Protein AF-A0A915C354-F1 (afdb_monomer_lite)

Structure (mmCIF, N/CA/C/O backbone):
data_AF-A0A915C354-F1
#
_entry.id   AF-A0A915C354-F1
#
loop_
_atom_site.group_PDB
_atom_site.id
_atom_site.type_symbol
_atom_site.label_atom_id
_atom_site.label_alt_id
_atom_site.label_comp_id
_atom_site.label_asym_id
_atom_site.label_entity_id
_atom_site.label_seq_id
_atom_site.pdbx_PDB_ins_code
_atom_site.Cartn_x
_atom_site.Cartn_y
_atom_site.Cartn_z
_atom_site.occupancy
_atom_site.B_iso_or_equiv
_atom_site.auth_seq_id
_atom_site.auth_comp_id
_atom_site.auth_asym_id
_atom_site.auth_atom_id
_atom_site.pdbx_PDB_model_num
ATOM 1 N N . MET A 1 1 ? -12.026 -5.030 20.333 1.00 84.06 1 MET A N 1
ATOM 2 C CA . MET A 1 1 ? -10.606 -4.641 20.210 1.00 84.06 1 MET A CA 1
ATOM 3 C C . MET A 1 1 ? -10.004 -5.331 18.998 1.00 84.06 1 MET A C 1
ATOM 5 O O . MET A 1 1 ? -10.312 -6.487 18.728 1.00 84.06 1 MET A O 1
ATOM 9 N N . GLU A 1 2 ? -9.209 -4.618 18.212 1.00 85.94 2 GLU A N 1
ATOM 10 C CA . GLU A 1 2 ? -8.435 -5.167 17.095 1.00 85.94 2 GLU A CA 1
ATOM 11 C C . GLU A 1 2 ? -7.010 -4.643 17.158 1.00 85.94 2 GLU A C 1
ATOM 13 O O . GLU A 1 2 ? -6.818 -3.450 17.365 1.00 85.94 2 GLU A O 1
ATOM 18 N N . THR A 1 3 ? -6.040 -5.521 16.930 1.00 85.38 3 THR A N 1
ATOM 19 C CA . THR A 1 3 ? -4.653 -5.153 16.669 1.00 85.38 3 THR A CA 1
ATOM 20 C C . THR A 1 3 ? -4.249 -5.684 15.303 1.00 85.38 3 THR A C 1
ATOM 22 O O . THR A 1 3 ? -4.392 -6.872 15.009 1.00 85.38 3 THR A O 1
ATOM 25 N N . SER A 1 4 ? -3.735 -4.798 14.462 1.00 85.81 4 SER A N 1
ATOM 26 C CA . SER A 1 4 ? -3.265 -5.096 13.119 1.00 85.81 4 SER A CA 1
ATOM 27 C C . SER A 1 4 ? -1.781 -4.772 13.026 1.00 85.81 4 SER A C 1
ATOM 29 O O . SER A 1 4 ? -1.380 -3.633 13.233 1.00 85.81 4 SER A O 1
ATOM 31 N N . ASN A 1 5 ? -0.958 -5.764 12.706 1.00 86.75 5 ASN A N 1
ATOM 32 C CA . ASN A 1 5 ? 0.467 -5.588 12.453 1.00 86.75 5 ASN A CA 1
ATOM 33 C C . ASN A 1 5 ? 0.728 -5.727 10.956 1.00 86.75 5 ASN A C 1
ATOM 35 O O . ASN A 1 5 ? 0.355 -6.729 10.332 1.00 86.75 5 ASN A O 1
ATOM 39 N N . ARG A 1 6 ? 1.368 -4.705 10.395 1.00 84.00 6 ARG A N 1
ATOM 40 C CA . ARG A 1 6 ? 1.818 -4.678 9.016 1.00 84.00 6 ARG A CA 1
ATOM 41 C C . ARG A 1 6 ? 3.335 -4.776 8.960 1.00 84.00 6 ARG A C 1
ATOM 43 O O . ARG A 1 6 ? 4.053 -3.894 9.430 1.00 84.00 6 ARG A O 1
ATOM 50 N N . ASP A 1 7 ? 3.788 -5.843 8.316 1.00 83.44 7 ASP A N 1
ATOM 51 C CA . ASP A 1 7 ? 5.181 -6.095 7.983 1.00 83.44 7 ASP A CA 1
ATOM 52 C C . ASP A 1 7 ? 5.310 -6.167 6.461 1.00 83.44 7 ASP A C 1
ATOM 54 O O . ASP A 1 7 ? 4.940 -7.162 5.827 1.00 83.44 7 ASP A O 1
ATOM 58 N N . ASN A 1 8 ? 5.791 -5.074 5.868 1.00 81.38 8 ASN A N 1
ATOM 59 C CA . ASN A 1 8 ? 5.879 -4.909 4.421 1.00 81.38 8 ASN A CA 1
ATOM 60 C C . ASN A 1 8 ? 4.483 -5.029 3.749 1.00 81.38 8 ASN A C 1
ATOM 62 O O . ASN A 1 8 ? 3.602 -4.191 3.975 1.00 81.38 8 ASN A O 1
ATOM 66 N N . GLU A 1 9 ? 4.249 -6.078 2.953 1.00 79.25 9 GLU A N 1
ATOM 67 C CA . GLU A 1 9 ? 2.954 -6.375 2.311 1.00 79.25 9 GLU A CA 1
ATOM 68 C C . GLU A 1 9 ? 2.083 -7.360 3.104 1.00 79.25 9 GLU A C 1
ATOM 70 O O . GLU A 1 9 ? 0.919 -7.575 2.766 1.00 79.25 9 GLU A O 1
ATOM 75 N N . ARG A 1 10 ? 2.617 -7.971 4.168 1.00 82.56 10 ARG A N 1
ATOM 76 C CA . ARG A 1 10 ? 1.860 -8.918 4.989 1.00 82.56 10 ARG A CA 1
ATOM 77 C C . ARG A 1 10 ? 1.171 -8.179 6.126 1.00 82.56 10 ARG A C 1
ATOM 79 O O . ARG A 1 10 ? 1.813 -7.501 6.926 1.00 82.56 10 ARG A O 1
ATOM 86 N N . ARG A 1 11 ? -0.146 -8.355 6.215 1.00 85.94 11 ARG A N 1
ATOM 87 C CA . ARG A 1 11 ? -0.973 -7.869 7.320 1.00 85.94 11 ARG A CA 1
ATOM 88 C C . ARG A 1 11 ? -1.418 -9.053 8.168 1.00 85.94 11 ARG A C 1
ATOM 90 O O . ARG A 1 11 ? -1.975 -10.018 7.651 1.00 85.94 11 ARG A O 1
ATOM 97 N N . THR A 1 12 ? -1.176 -8.969 9.468 1.00 88.69 12 THR A N 1
ATOM 98 C CA . THR A 1 12 ? -1.717 -9.897 10.464 1.00 88.69 12 THR A CA 1
ATOM 99 C C . THR A 1 12 ? -2.707 -9.142 11.330 1.00 88.69 12 THR A C 1
ATOM 101 O O . THR A 1 12 ? -2.402 -8.056 11.815 1.00 88.69 12 THR A O 1
ATOM 104 N N . VAL A 1 13 ? -3.909 -9.692 11.487 1.00 90.38 13 VAL A N 1
ATOM 105 C CA . VAL A 1 13 ? -4.997 -9.056 12.234 1.00 90.38 13 VAL A CA 1
ATOM 106 C C . VAL A 1 13 ? -5.434 -9.992 13.345 1.00 90.38 13 VAL A C 1
ATOM 108 O O . VAL A 1 13 ? -5.743 -11.157 13.101 1.00 90.38 13 VAL A O 1
ATOM 111 N N . GLN A 1 14 ? -5.467 -9.471 14.563 1.00 89.94 14 GLN A N 1
ATOM 112 C CA . GLN A 1 14 ? -5.963 -10.160 15.743 1.00 89.94 14 GLN A CA 1
ATOM 113 C C . GLN A 1 14 ? -7.129 -9.353 16.306 1.00 89.94 14 GLN A C 1
ATOM 115 O O . GLN A 1 14 ? -6.996 -8.158 16.560 1.00 89.94 14 GLN A O 1
ATOM 120 N N . LYS A 1 15 ? -8.284 -9.997 16.483 1.00 89.69 15 LYS A N 1
ATOM 121 C CA . LYS A 1 15 ? -9.493 -9.362 17.018 1.00 89.69 15 LYS A CA 1
ATOM 122 C C . LYS A 1 15 ? -9.946 -10.101 18.262 1.00 89.69 15 LYS A C 1
ATOM 124 O O . LYS A 1 15 ? -9.977 -11.328 18.268 1.00 89.69 15 LYS A O 1
ATOM 129 N N . TRP A 1 16 ? -10.329 -9.353 19.285 1.00 87.56 16 TRP A N 1
ATOM 130 C CA . TRP A 1 16 ? -10.877 -9.904 20.517 1.00 87.56 16 TRP A CA 1
ATOM 131 C C . TRP A 1 16 ? -11.858 -8.928 21.162 1.00 87.56 16 TRP A C 1
ATOM 133 O O . TRP A 1 16 ? -11.829 -7.716 20.924 1.00 87.56 16 TRP A O 1
ATOM 143 N N . CYS A 1 17 ? -12.748 -9.461 21.988 1.00 87.38 17 CYS A N 1
ATOM 144 C CA . CYS A 1 17 ? -13.515 -8.663 22.933 1.00 87.38 17 CYS A CA 1
ATOM 145 C C . CYS A 1 17 ? -12.626 -8.434 24.155 1.00 87.38 17 CYS A C 1
ATOM 147 O O . CYS A 1 17 ? -12.030 -9.384 24.654 1.00 87.38 17 CYS A O 1
ATOM 149 N N . GLY A 1 18 ? -12.472 -7.183 24.580 1.00 82.75 18 GLY A N 1
ATOM 150 C CA . GLY A 1 18 ? -11.799 -6.905 25.843 1.00 82.75 18 GLY A CA 1
ATOM 151 C C . GLY A 1 18 ? -12.795 -6.905 26.984 1.00 82.75 18 GLY A C 1
ATOM 152 O O . GLY A 1 18 ? -13.970 -6.604 26.775 1.00 82.75 18 GLY A O 1
ATOM 153 N N . GLU A 1 19 ? -12.312 -7.251 28.169 1.00 78.88 19 GLU A N 1
ATOM 154 C CA . GLU A 1 19 ? -13.111 -7.259 29.397 1.00 78.88 19 GLU A CA 1
ATOM 155 C C . GLU A 1 19 ? -13.014 -5.927 30.157 1.00 78.88 19 GLU A C 1
ATOM 157 O O . GLU A 1 19 ? -13.890 -5.601 30.953 1.00 78.88 19 GLU A O 1
ATOM 162 N N . GLU A 1 20 ? -11.977 -5.131 29.878 1.00 80.94 20 GLU A N 1
ATOM 163 C CA . GLU A 1 20 ? -11.727 -3.841 30.518 1.00 80.94 20 GLU A CA 1
ATOM 164 C C . GLU A 1 20 ? -12.269 -2.666 29.695 1.00 80.94 20 GLU A C 1
ATOM 166 O O . GLU A 1 20 ? -12.281 -2.687 28.458 1.00 80.94 20 GLU A O 1
ATOM 171 N N . LEU A 1 21 ? -12.693 -1.615 30.404 1.00 78.50 21 LEU A N 1
ATOM 172 C CA . LEU A 1 21 ? -13.136 -0.362 29.803 1.00 78.50 21 LEU A CA 1
ATOM 173 C C . LEU A 1 21 ? -11.911 0.457 29.366 1.00 78.50 21 LEU A C 1
ATOM 175 O O . LEU A 1 21 ? -11.357 1.241 30.133 1.00 78.50 21 LEU A O 1
ATOM 179 N N . GLU A 1 22 ? -11.482 0.245 28.127 1.00 84.19 22 GLU A N 1
ATOM 180 C CA . GLU A 1 22 ? -10.461 1.052 27.457 1.00 84.19 22 GLU A CA 1
ATOM 181 C C . GLU A 1 22 ? -11.099 2.203 26.661 1.00 84.19 22 GLU A C 1
ATOM 183 O O . GLU A 1 22 ? -12.232 2.101 26.185 1.00 84.19 22 GLU A O 1
ATOM 188 N N . GLU A 1 23 ? -10.361 3.302 26.483 1.00 86.56 23 GLU A N 1
ATOM 189 C CA . GLU A 1 23 ? -10.829 4.445 25.696 1.00 86.56 23 GLU A CA 1
ATOM 190 C C . GLU A 1 23 ? -11.037 4.052 24.225 1.00 86.56 23 GLU A C 1
ATOM 192 O O . GLU A 1 23 ? -10.173 3.442 23.589 1.00 86.56 23 GLU A O 1
ATOM 197 N N . SER A 1 24 ? -12.204 4.402 23.680 1.00 90.12 24 SER A N 1
ATOM 198 C CA . SER A 1 24 ? -12.528 4.129 22.282 1.00 90.12 24 SER A CA 1
ATOM 199 C C . SER A 1 24 ? -11.666 4.976 21.353 1.00 90.12 24 SER A C 1
ATOM 201 O O . SER A 1 24 ? -11.618 6.198 21.459 1.00 90.12 24 SER A O 1
ATOM 203 N N . GLY A 1 25 ? -11.036 4.331 20.382 1.00 89.62 25 GLY A N 1
ATOM 204 C CA . GLY A 1 25 ? -10.186 5.001 19.414 1.00 89.62 25 GLY A CA 1
ATOM 205 C C . GLY A 1 25 ? -9.273 4.032 18.688 1.00 89.62 25 GLY A C 1
ATOM 206 O O . GLY A 1 25 ? -9.095 2.881 19.093 1.00 89.62 25 GLY A O 1
ATOM 207 N N . CYS A 1 26 ? -8.688 4.516 17.598 1.00 91.56 26 CYS A N 1
ATOM 208 C CA . CYS A 1 26 ? -7.612 3.826 16.913 1.00 91.56 26 CYS A CA 1
ATOM 209 C C . CYS A 1 26 ? -6.301 4.570 17.147 1.00 91.56 26 CYS A C 1
ATOM 211 O O . CYS A 1 26 ? -6.236 5.791 17.028 1.00 91.56 26 CYS A O 1
ATOM 213 N N . GLN A 1 27 ? -5.253 3.822 17.454 1.00 91.25 27 GLN A N 1
ATOM 214 C CA . GLN A 1 27 ? -3.899 4.324 17.628 1.00 91.25 27 GLN A CA 1
ATOM 215 C C . GLN A 1 27 ? -2.948 3.495 16.771 1.00 91.25 27 GLN A C 1
ATOM 217 O O . GLN A 1 27 ? -3.209 2.325 16.490 1.00 91.25 27 GLN A O 1
ATOM 222 N N . GLN A 1 28 ? -1.838 4.089 16.349 1.00 89.88 28 GLN A N 1
ATOM 223 C CA . GLN A 1 28 ? -0.816 3.412 15.558 1.00 89.88 28 GLN A CA 1
ATOM 224 C C . GLN A 1 28 ? 0.560 3.685 16.153 1.00 89.88 28 GLN A C 1
ATOM 226 O O . GLN A 1 28 ? 0.875 4.808 16.536 1.00 89.88 28 GLN A O 1
ATOM 231 N N . SER A 1 29 ? 1.378 2.641 16.221 1.00 89.25 29 SER A N 1
ATOM 232 C CA . SER A 1 29 ? 2.776 2.700 16.627 1.00 89.25 29 SER A CA 1
ATOM 233 C C . SER A 1 29 ? 3.645 2.130 15.510 1.00 89.25 29 SER A C 1
ATOM 235 O O . SER A 1 29 ? 3.329 1.085 14.938 1.00 89.25 29 SER A O 1
ATOM 237 N N . GLY A 1 30 ? 4.724 2.833 15.171 1.00 86.56 30 GLY A N 1
ATOM 238 C CA . GLY A 1 30 ? 5.664 2.441 14.123 1.00 86.56 30 GLY A CA 1
ATOM 239 C C . GLY A 1 30 ? 7.016 2.029 14.695 1.00 86.56 30 GLY A C 1
ATOM 240 O O . GLY A 1 30 ? 7.535 2.680 15.600 1.00 86.56 30 GLY A O 1
ATOM 241 N N . PHE A 1 31 ? 7.608 0.979 14.127 1.00 79.75 31 PHE A N 1
ATOM 242 C CA . PHE A 1 31 ? 9.003 0.608 14.350 1.00 79.75 31 PHE A CA 1
ATOM 243 C C . PHE A 1 31 ? 9.670 0.257 13.012 1.00 79.75 31 PHE A C 1
ATOM 245 O O . PHE A 1 31 ? 9.434 -0.805 12.429 1.00 79.75 31 PHE A O 1
ATOM 252 N N . GLY A 1 32 ? 10.505 1.171 12.509 1.00 80.88 32 GLY A N 1
ATOM 253 C CA . GLY A 1 32 ? 11.125 1.046 11.189 1.00 80.88 32 GLY A CA 1
ATOM 254 C C . GLY A 1 32 ? 10.086 1.084 10.063 1.00 80.88 32 GLY A C 1
ATOM 255 O O . GLY A 1 32 ? 9.268 1.995 10.006 1.00 80.88 32 GLY A O 1
ATOM 256 N N . SER A 1 33 ? 10.114 0.089 9.172 1.00 77.62 33 SER A N 1
ATOM 257 C CA . SER A 1 33 ? 9.135 -0.087 8.086 1.00 77.62 33 SER A CA 1
ATOM 258 C C . SER A 1 33 ? 7.863 -0.833 8.507 1.00 77.62 33 SER A C 1
ATOM 260 O O . SER A 1 33 ? 6.986 -1.059 7.673 1.00 77.62 33 SER A O 1
ATOM 262 N N . LYS A 1 34 ? 7.764 -1.242 9.778 1.00 84.31 34 LYS A N 1
ATOM 263 C CA . LYS A 1 34 ? 6.614 -1.969 10.321 1.00 84.31 34 LYS A CA 1
ATOM 264 C C . LYS A 1 34 ? 5.756 -1.032 11.151 1.00 84.31 34 LYS A C 1
ATOM 266 O O . LYS A 1 34 ? 6.278 -0.202 11.896 1.00 84.31 34 LYS A O 1
ATOM 271 N N . TRP A 1 35 ? 4.445 -1.207 11.082 1.00 86.19 35 TRP A N 1
ATOM 272 C CA . TRP A 1 35 ? 3.523 -0.503 11.964 1.00 86.19 35 TRP A CA 1
ATOM 273 C C . TRP A 1 35 ? 2.496 -1.453 12.551 1.00 86.19 35 TRP A C 1
ATOM 275 O O . TRP A 1 35 ? 2.042 -2.397 11.908 1.00 86.19 35 TRP A O 1
ATOM 285 N N . THR A 1 36 ? 2.127 -1.179 13.793 1.00 89.50 36 THR A N 1
ATOM 286 C CA . THR A 1 36 ? 1.048 -1.856 14.497 1.00 89.50 36 THR A CA 1
ATOM 287 C C . THR A 1 36 ? -0.035 -0.834 14.793 1.00 89.50 36 THR A C 1
ATOM 289 O O . THR A 1 36 ? 0.243 0.198 15.398 1.00 89.50 36 THR A O 1
ATOM 292 N N . SER A 1 37 ? -1.263 -1.102 14.372 1.00 91.06 37 SER A N 1
ATOM 293 C CA . SER A 1 37 ? -2.438 -0.323 14.740 1.00 91.06 37 SER A CA 1
ATOM 294 C C . SER A 1 37 ? -3.298 -1.091 15.735 1.00 91.06 37 SER A C 1
ATOM 296 O O . SER A 1 37 ? -3.392 -2.314 15.674 1.00 91.06 37 SER A O 1
ATOM 298 N N . ARG A 1 38 ? -3.909 -0.372 16.674 1.00 91.38 38 ARG A N 1
ATOM 299 C CA . ARG A 1 38 ? -4.830 -0.902 17.679 1.00 91.38 38 ARG A CA 1
ATOM 300 C C . ARG A 1 38 ? -6.103 -0.069 17.669 1.00 91.38 38 ARG A C 1
ATOM 302 O O . ARG A 1 38 ? -6.018 1.141 17.825 1.00 91.38 38 ARG A O 1
ATOM 309 N N . CYS A 1 39 ? -7.257 -0.709 17.515 1.00 91.88 39 CYS A N 1
ATOM 310 C CA . CYS A 1 39 ? -8.575 -0.081 17.537 1.00 91.88 39 CYS A CA 1
ATOM 311 C C . CYS A 1 39 ? -9.453 -0.675 18.642 1.00 91.88 39 CYS A C 1
ATOM 313 O O . CYS A 1 39 ? -9.699 -1.886 18.698 1.00 91.88 39 CYS A O 1
ATOM 315 N N . VAL A 1 40 ? -9.974 0.196 19.497 1.00 92.69 40 VAL A N 1
ATOM 316 C CA . VAL A 1 40 ? -10.913 -0.118 20.576 1.00 92.69 40 VAL A CA 1
ATOM 317 C C . VAL A 1 40 ? -12.218 0.612 20.300 1.00 92.69 40 VAL A C 1
ATOM 319 O O . VAL A 1 40 ? -12.215 1.767 19.883 1.00 92.69 40 VAL A O 1
ATOM 322 N N . CYS A 1 41 ? -13.341 -0.074 20.483 1.00 90.38 41 CYS A N 1
ATOM 323 C CA . CYS A 1 41 ? -14.665 0.503 20.305 1.00 90.38 41 CYS A CA 1
ATOM 324 C C . CYS A 1 41 ? -15.719 -0.367 21.013 1.00 90.38 41 CYS A C 1
ATOM 326 O O . CYS A 1 41 ? -15.480 -1.550 21.264 1.00 90.38 41 CYS A O 1
ATOM 328 N N . GLU A 1 42 ? -16.876 0.221 21.325 1.00 89.31 42 GLU A N 1
ATOM 329 C CA . GLU A 1 42 ? -17.897 -0.382 22.205 1.00 89.31 42 GLU A CA 1
ATOM 330 C C . GLU A 1 42 ? -18.953 -1.231 21.481 1.00 89.31 42 GLU A C 1
ATOM 332 O O . GLU A 1 42 ? -19.648 -2.036 22.098 1.00 89.31 42 G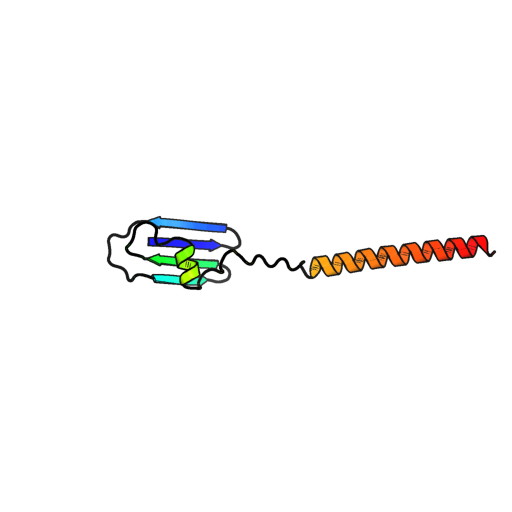LU A O 1
ATOM 337 N N . ARG A 1 43 ? -19.122 -1.048 20.168 1.00 86.94 43 ARG A N 1
ATOM 338 C CA . ARG A 1 43 ? -20.167 -1.729 19.387 1.00 86.94 43 ARG A CA 1
ATOM 339 C C . ARG A 1 43 ? -19.662 -3.043 18.787 1.00 86.94 43 ARG A C 1
ATOM 341 O O . ARG A 1 43 ? -18.467 -3.277 18.628 1.00 86.94 43 ARG A O 1
ATOM 348 N N . ALA A 1 44 ? -20.584 -3.910 18.383 1.00 85.12 44 ALA A N 1
ATOM 349 C CA . ALA A 1 44 ? -20.210 -5.086 17.607 1.00 85.12 44 ALA A CA 1
ATOM 350 C C . ALA A 1 44 ? -19.574 -4.659 16.270 1.00 85.12 44 ALA A C 1
ATOM 352 O O . ALA A 1 44 ? -20.113 -3.798 15.574 1.00 85.12 44 ALA A O 1
ATOM 353 N N . LEU A 1 45 ? -18.444 -5.280 15.913 1.00 85.12 45 LEU A N 1
ATOM 354 C CA . LEU A 1 45 ? -17.779 -5.147 14.606 1.00 85.12 45 LEU A CA 1
ATOM 355 C C . LEU A 1 45 ? -17.334 -3.718 14.217 1.00 85.12 45 LEU A C 1
ATOM 357 O O . LEU A 1 45 ? -17.033 -3.471 13.052 1.00 85.12 45 LEU A O 1
ATOM 361 N N . CYS A 1 46 ? -17.248 -2.773 15.157 1.00 88.81 46 CYS A N 1
ATOM 362 C CA . CYS A 1 46 ? -16.843 -1.392 14.852 1.00 88.81 46 CYS A CA 1
ATOM 363 C C . CYS A 1 46 ? -15.334 -1.198 14.646 1.00 88.81 46 CYS A C 1
ATOM 365 O O . CYS A 1 46 ? -14.919 -0.134 14.209 1.00 88.81 46 CYS A O 1
ATOM 367 N N . ASN A 1 47 ? -14.509 -2.195 14.955 1.00 90.12 47 ASN A N 1
ATOM 368 C CA . ASN A 1 47 ? -13.048 -2.104 14.989 1.00 90.12 47 ASN A CA 1
ATOM 369 C C . ASN A 1 47 ? -12.359 -2.478 13.665 1.00 90.12 47 ASN A C 1
ATOM 371 O O . ASN A 1 47 ? -11.157 -2.705 13.675 1.00 90.12 47 ASN A O 1
ATOM 375 N N . GLY A 1 48 ? -13.098 -2.573 12.554 1.00 87.62 48 GLY A N 1
ATOM 376 C CA . GLY A 1 48 ? -12.544 -2.938 11.243 1.00 87.62 48 GLY A CA 1
ATOM 377 C C . GLY A 1 48 ? -11.838 -1.794 10.501 1.00 87.62 48 GLY A C 1
ATOM 378 O O . GLY A 1 48 ? -11.671 -0.695 11.022 1.00 87.62 48 GLY A O 1
ATOM 379 N N . ASP A 1 49 ? -11.488 -2.038 9.234 1.00 87.12 49 ASP A N 1
ATOM 380 C CA . ASP A 1 49 ? -10.717 -1.111 8.382 1.00 87.12 49 ASP A CA 1
ATOM 381 C C . ASP A 1 49 ? -11.328 0.287 8.267 1.00 87.12 49 ASP A C 1
ATOM 383 O O . ASP A 1 49 ? -10.612 1.284 8.235 1.00 87.12 49 ASP A O 1
ATOM 387 N N . ALA A 1 50 ? -12.658 0.383 8.269 1.00 87.50 50 ALA A N 1
ATOM 388 C CA . ALA A 1 50 ? -13.347 1.668 8.242 1.00 87.50 50 ALA A CA 1
ATOM 389 C C . ALA A 1 50 ? -12.975 2.561 9.441 1.00 87.50 50 ALA A C 1
ATOM 391 O O . ALA A 1 50 ? -12.896 3.777 9.285 1.00 87.50 50 ALA A O 1
ATOM 392 N N . ALA A 1 51 ? -12.705 1.979 10.614 1.00 88.81 51 ALA A N 1
ATOM 393 C CA . ALA A 1 51 ? -12.277 2.727 11.794 1.00 88.81 51 ALA A CA 1
ATOM 394 C C . ALA A 1 51 ? -10.835 3.234 11.657 1.00 88.81 51 ALA A C 1
ATOM 396 O O . ALA A 1 51 ? -10.546 4.370 12.028 1.00 88.81 51 ALA A O 1
ATOM 397 N N . LEU A 1 52 ? -9.949 2.432 11.060 1.00 88.50 52 LEU A N 1
ATOM 398 C CA . LEU A 1 52 ? -8.572 2.827 10.746 1.00 88.50 52 LEU A CA 1
ATOM 399 C C . LEU A 1 52 ? -8.534 3.982 9.736 1.00 88.50 52 LEU A C 1
ATOM 401 O O . LEU A 1 52 ? -7.784 4.940 9.922 1.00 88.50 52 LEU A O 1
ATOM 405 N N . VAL A 1 53 ? -9.381 3.920 8.704 1.00 88.75 53 VAL A N 1
ATOM 406 C CA . VAL A 1 53 ? -9.528 4.986 7.701 1.00 88.75 53 VAL A CA 1
ATOM 407 C C . VAL A 1 53 ? -10.133 6.248 8.318 1.00 88.75 53 VAL A C 1
ATOM 409 O O . VAL A 1 53 ? -9.626 7.341 8.082 1.00 88.75 53 VAL A O 1
ATOM 412 N N . ALA A 1 54 ? -11.176 6.120 9.145 1.00 87.94 54 ALA A N 1
ATOM 413 C CA . ALA A 1 54 ? -11.792 7.256 9.835 1.00 87.94 54 ALA A CA 1
ATOM 414 C C . ALA A 1 54 ? -10.822 7.956 10.804 1.00 87.94 54 ALA A C 1
ATOM 416 O O . ALA A 1 54 ? -10.894 9.171 10.971 1.00 87.94 54 ALA A O 1
ATOM 417 N N . ALA A 1 55 ? -9.893 7.205 11.401 1.00 88.00 55 ALA A N 1
ATOM 418 C CA . ALA A 1 55 ? -8.818 7.737 12.235 1.00 88.00 55 ALA A CA 1
ATOM 419 C C . ALA A 1 55 ? -7.629 8.303 11.431 1.00 88.00 55 ALA A C 1
ATOM 421 O O . ALA A 1 55 ? -6.683 8.817 12.024 1.00 88.00 55 ALA A O 1
ATOM 422 N N . GLY A 1 56 ? -7.643 8.197 10.097 1.00 86.25 56 GLY A N 1
ATOM 423 C CA . GLY A 1 56 ? -6.551 8.648 9.230 1.00 86.25 56 GLY A CA 1
ATOM 424 C C . GLY A 1 56 ? -5.273 7.805 9.328 1.00 86.25 56 GLY A C 1
ATOM 425 O O . GLY A 1 56 ? -4.219 8.253 8.886 1.00 86.25 56 GLY A O 1
ATOM 426 N N . LEU A 1 57 ? -5.350 6.601 9.904 1.00 85.94 57 LEU A N 1
ATOM 427 C CA . LEU A 1 57 ? -4.202 5.710 10.137 1.00 85.94 57 LEU A CA 1
ATOM 428 C C . LEU A 1 57 ? -3.937 4.748 8.977 1.00 85.94 57 LEU A C 1
ATOM 430 O O . LEU A 1 57 ? -2.867 4.142 8.892 1.00 85.94 57 LEU A O 1
ATOM 434 N N . GLU A 1 58 ? -4.916 4.588 8.092 1.00 82.38 58 GLU A N 1
ATOM 435 C CA . GLU A 1 58 ? -4.798 3.775 6.890 1.00 82.38 58 GLU A CA 1
ATOM 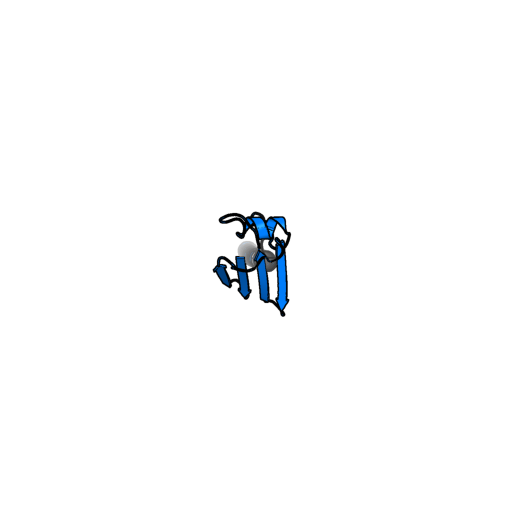436 C C . GLU A 1 58 ? -5.368 4.578 5.711 1.00 82.38 58 GLU A C 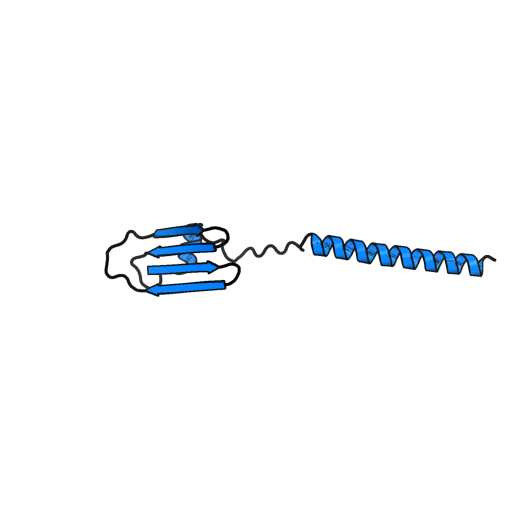1
ATOM 438 O O . GLU A 1 58 ? -6.432 5.195 5.846 1.00 82.38 58 GLU A O 1
ATOM 443 N N . PRO A 1 59 ? -4.672 4.638 4.560 1.00 72.94 59 PRO A N 1
ATOM 444 C CA . PRO A 1 59 ? -5.218 5.298 3.388 1.00 72.94 59 PRO A CA 1
ATOM 445 C C . PRO A 1 59 ? -6.497 4.579 2.968 1.00 72.94 59 PRO A C 1
ATOM 447 O O . PRO A 1 59 ? -6.551 3.348 2.941 1.00 72.94 59 PRO A O 1
ATOM 450 N N . SER A 1 60 ? -7.526 5.350 2.612 1.00 69.94 60 SER A N 1
ATOM 451 C CA . SER A 1 60 ? -8.717 4.786 1.984 1.00 69.94 60 SER A CA 1
ATOM 452 C C . SER A 1 60 ? -8.256 3.967 0.779 1.00 69.94 60 SER A C 1
ATOM 454 O O . SER A 1 60 ? -7.553 4.493 -0.085 1.00 69.94 60 SER A O 1
ATOM 456 N N . SER A 1 61 ? -8.603 2.678 0.745 1.00 59.03 61 SER A N 1
ATOM 457 C CA . SER A 1 61 ? -8.143 1.669 -0.227 1.00 59.03 61 SER A CA 1
ATOM 458 C C . SER A 1 61 ? -8.463 1.997 -1.705 1.00 59.03 61 SER A C 1
ATOM 460 O O . SER A 1 61 ? -8.331 1.138 -2.574 1.00 59.03 61 SER A O 1
ATOM 462 N N . GLY A 1 62 ? -8.900 3.220 -2.012 1.00 49.66 62 GLY A N 1
ATOM 463 C CA . GLY A 1 62 ? -9.287 3.701 -3.332 1.00 49.66 62 GLY A CA 1
ATOM 464 C C . GLY A 1 62 ? -8.178 4.332 -4.176 1.00 49.66 62 GLY A C 1
ATOM 465 O O . GLY A 1 62 ? -8.448 4.645 -5.331 1.00 49.66 62 GLY A O 1
ATOM 466 N N . THR A 1 63 ? -6.950 4.500 -3.678 1.00 46.34 63 THR A N 1
ATOM 467 C CA . THR A 1 63 ? -5.872 5.101 -4.487 1.00 46.34 63 THR A CA 1
ATOM 468 C C . THR A 1 63 ? -4.658 4.188 -4.544 1.00 46.34 63 THR A C 1
ATOM 470 O O . THR A 1 63 ? -3.615 4.458 -3.954 1.00 46.34 63 THR A O 1
ATOM 473 N N . VAL A 1 64 ? -4.782 3.090 -5.291 1.00 47.72 64 VAL A N 1
ATOM 474 C CA . VAL A 1 64 ? -3.598 2.484 -5.911 1.00 47.72 64 VAL A CA 1
ATOM 475 C C . VAL A 1 64 ? -3.039 3.557 -6.849 1.00 47.72 64 VAL A C 1
ATOM 477 O O . VAL A 1 64 ? -3.779 3.992 -7.734 1.00 47.72 64 VAL A O 1
ATOM 480 N N . PRO A 1 65 ? -1.797 4.045 -6.683 1.00 49.44 65 PRO A N 1
ATOM 481 C CA . PRO A 1 65 ? -1.225 4.945 -7.666 1.00 49.44 65 PRO A CA 1
ATOM 482 C C . PRO A 1 65 ? -1.074 4.162 -8.971 1.00 49.44 65 PRO A C 1
ATOM 484 O O . PRO A 1 65 ? -0.125 3.412 -9.167 1.00 49.44 65 PRO A O 1
ATOM 487 N N . THR A 1 66 ? -2.016 4.352 -9.893 1.00 51.03 66 THR A N 1
ATOM 488 C CA . THR A 1 66 ? -1.932 3.915 -11.292 1.00 51.03 66 THR A CA 1
ATOM 489 C C . THR A 1 66 ? -0.914 4.756 -12.072 1.00 51.03 66 THR A C 1
ATOM 491 O O . THR A 1 66 ? -1.060 4.971 -13.272 1.00 51.03 66 THR A O 1
ATOM 494 N N . SER A 1 67 ? 0.106 5.299 -11.404 1.00 60.19 67 SER A N 1
ATOM 495 C CA . SER A 1 67 ? 1.236 5.923 -12.071 1.00 60.19 67 SER A CA 1
ATOM 496 C C . SER A 1 67 ? 2.176 4.808 -12.498 1.00 60.19 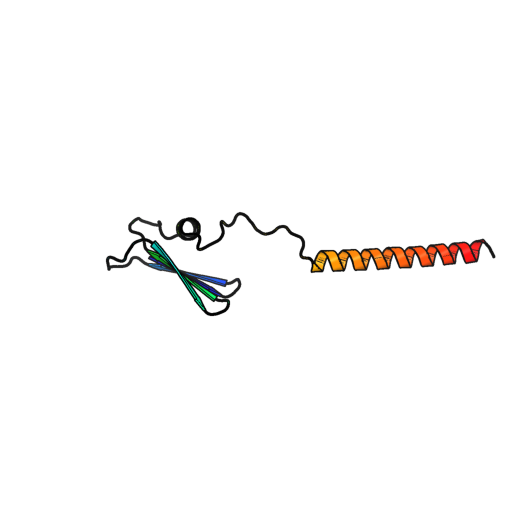67 SER A C 1
ATOM 498 O O . SER A 1 67 ? 2.705 4.088 -11.647 1.00 60.19 67 SER A O 1
ATOM 500 N N . LEU A 1 68 ? 2.380 4.663 -13.808 1.00 63.72 68 LEU A N 1
ATOM 501 C CA . LEU A 1 68 ? 3.415 3.785 -14.344 1.00 63.72 68 LEU A CA 1
ATOM 502 C C . LEU A 1 68 ? 4.730 4.085 -13.598 1.00 63.72 68 LEU A C 1
ATOM 504 O O . LEU A 1 68 ? 5.111 5.259 -13.531 1.00 63.72 68 LEU A O 1
ATOM 508 N N . PRO A 1 69 ? 5.418 3.085 -13.017 1.00 78.56 69 PRO A N 1
ATOM 509 C CA . PRO A 1 69 ? 6.652 3.352 -12.295 1.00 78.56 69 PRO A CA 1
ATOM 510 C C . PRO A 1 69 ? 7.645 4.041 -13.234 1.00 78.56 69 PRO A C 1
ATOM 512 O O . PRO A 1 69 ? 7.761 3.656 -14.399 1.00 78.56 69 PRO A O 1
ATOM 515 N N . VAL A 1 70 ? 8.387 5.038 -12.743 1.00 80.12 70 VAL A N 1
ATOM 516 C CA . VAL A 1 70 ? 9.378 5.790 -13.544 1.00 80.12 70 VAL A CA 1
ATOM 517 C C . VAL A 1 70 ? 10.354 4.848 -14.264 1.00 80.12 70 VAL A C 1
ATOM 519 O O . VAL A 1 70 ? 10.768 5.109 -15.391 1.00 80.12 70 VAL A O 1
ATOM 522 N N . THR A 1 71 ? 10.655 3.702 -13.652 1.00 81.62 71 THR A N 1
ATOM 523 C CA . THR A 1 71 ? 11.478 2.633 -14.227 1.00 81.62 71 THR A CA 1
ATOM 524 C C . THR A 1 71 ? 10.871 2.009 -15.487 1.00 81.62 71 THR A C 1
ATOM 526 O O . THR A 1 71 ? 11.598 1.764 -16.446 1.00 81.62 71 THR A O 1
ATOM 529 N N . HIS A 1 72 ? 9.551 1.807 -15.541 1.00 84.62 72 HIS A N 1
ATOM 530 C CA . HIS A 1 72 ? 8.865 1.315 -16.739 1.00 84.62 72 HIS A CA 1
ATOM 531 C C . HIS A 1 72 ? 8.879 2.351 -17.862 1.00 84.62 72 HIS A C 1
ATOM 533 O O . HIS A 1 72 ? 9.062 1.988 -19.021 1.00 84.62 72 HIS A O 1
ATOM 539 N N . LEU A 1 73 ? 8.738 3.638 -17.531 1.00 86.94 73 LEU A N 1
ATOM 540 C CA . LEU A 1 73 ? 8.814 4.710 -18.524 1.00 86.94 73 LEU A CA 1
ATOM 541 C C . LEU A 1 73 ? 10.226 4.827 -19.122 1.00 86.94 73 LEU A C 1
ATOM 543 O O . LEU A 1 73 ? 10.369 4.956 -20.336 1.00 86.94 73 LEU A O 1
ATOM 547 N N . ALA A 1 74 ? 11.261 4.719 -18.284 1.00 89.94 74 ALA A N 1
ATOM 548 C CA . ALA A 1 74 ? 12.657 4.712 -18.720 1.00 89.94 74 ALA A CA 1
ATOM 549 C C . ALA A 1 74 ? 12.999 3.484 -19.582 1.00 89.94 74 ALA A C 1
ATOM 551 O O . ALA A 1 74 ? 13.722 3.592 -20.569 1.00 89.94 74 ALA A O 1
ATOM 552 N N . LEU A 1 75 ? 12.456 2.312 -19.243 1.00 94.00 75 LEU A N 1
ATOM 553 C CA . LEU A 1 75 ? 12.654 1.102 -20.038 1.00 94.00 75 LEU A CA 1
ATOM 554 C C . LEU A 1 75 ? 11.960 1.205 -21.405 1.00 94.00 75 LEU A C 1
ATOM 556 O O . LEU A 1 75 ? 12.554 0.856 -22.423 1.00 94.00 75 LEU A O 1
ATOM 560 N N . LEU A 1 76 ? 10.734 1.736 -21.451 1.00 94.38 76 LEU A N 1
ATOM 561 C CA . LEU A 1 76 ? 10.014 1.962 -22.707 1.00 94.38 76 LEU A CA 1
ATOM 562 C C . LEU A 1 76 ? 10.743 2.954 -23.620 1.00 94.38 76 LEU A C 1
ATOM 564 O O . LEU A 1 76 ? 10.880 2.688 -24.814 1.00 94.38 76 LEU A O 1
ATOM 568 N N . SER A 1 77 ? 11.244 4.069 -23.079 1.00 94.62 77 SER A N 1
ATOM 569 C CA . SER A 1 77 ? 11.989 5.047 -23.880 1.00 94.62 77 SER A CA 1
ATOM 570 C C . SER A 1 77 ? 13.287 4.459 -24.441 1.00 94.62 77 SER A C 1
ATOM 572 O O . SER A 1 77 ? 13.603 4.682 -25.610 1.00 94.62 77 SER A O 1
ATOM 574 N N . PHE A 1 78 ? 13.992 3.644 -23.653 1.00 96.25 78 PHE A N 1
ATOM 575 C CA . PHE A 1 78 ? 15.192 2.937 -24.092 1.00 96.25 78 PHE A CA 1
ATOM 576 C C . PHE A 1 78 ? 14.903 1.976 -25.253 1.00 96.25 78 PHE A C 1
ATOM 578 O O . PHE A 1 78 ? 15.593 2.013 -26.271 1.00 96.25 78 PHE A O 1
ATOM 585 N N . VAL A 1 79 ? 13.852 1.157 -25.146 1.00 97.31 79 VAL A N 1
ATOM 586 C CA . VAL A 1 79 ? 13.463 0.220 -26.214 1.00 97.31 79 VAL A CA 1
ATOM 587 C C . VAL A 1 79 ? 13.108 0.969 -27.500 1.00 97.31 79 VAL A C 1
ATOM 589 O O . VAL A 1 79 ? 13.600 0.611 -28.570 1.00 97.31 79 VAL A O 1
ATOM 592 N N . LEU A 1 80 ? 12.312 2.039 -27.409 1.00 96.88 80 LEU A N 1
ATOM 593 C CA . LEU A 1 80 ? 11.933 2.846 -28.573 1.00 96.88 80 LEU A CA 1
ATOM 594 C C . LEU A 1 80 ? 13.148 3.479 -29.261 1.00 96.88 80 LEU A C 1
ATOM 596 O O . LEU A 1 80 ? 13.225 3.477 -30.490 1.00 96.88 80 LEU A O 1
ATOM 600 N N . PHE A 1 81 ? 14.118 3.971 -28.486 1.00 97.19 81 PHE A N 1
ATOM 601 C CA . PHE A 1 81 ? 15.359 4.523 -29.024 1.00 97.19 81 PHE A CA 1
ATOM 602 C C . PHE A 1 81 ? 16.157 3.476 -29.815 1.00 97.19 81 PHE A C 1
ATOM 604 O O . PHE A 1 81 ? 16.585 3.744 -30.938 1.00 97.19 81 PHE A O 1
ATOM 611 N N . PHE A 1 82 ? 16.307 2.263 -29.274 1.00 97.06 82 PHE A N 1
ATOM 612 C CA . PHE A 1 82 ? 17.008 1.172 -29.958 1.00 97.06 82 PHE A CA 1
ATOM 613 C C . PHE A 1 82 ? 16.322 0.755 -31.262 1.00 97.06 82 PHE A C 1
ATOM 615 O O . PHE A 1 82 ? 16.991 0.540 -32.278 1.00 97.06 82 PHE A O 1
ATOM 622 N N . VAL A 1 83 ? 14.991 0.677 -31.261 1.00 97.56 83 VAL A N 1
ATOM 623 C CA . VAL A 1 83 ? 14.215 0.372 -32.471 1.00 97.56 83 VAL A CA 1
ATOM 624 C C . VAL A 1 83 ? 14.404 1.468 -33.523 1.00 97.56 83 VAL A C 1
ATOM 626 O O . VAL A 1 83 ? 14.723 1.169 -34.669 1.00 97.56 83 VAL A O 1
ATOM 629 N N . ALA A 1 84 ? 14.304 2.745 -33.146 1.00 96.44 84 ALA A N 1
ATOM 630 C CA . ALA A 1 84 ? 14.498 3.851 -34.084 1.00 96.44 84 ALA A CA 1
ATOM 631 C C . ALA A 1 84 ? 15.920 3.881 -34.680 1.00 96.44 84 ALA A C 1
ATOM 633 O O . ALA A 1 84 ? 16.085 4.055 -35.892 1.00 96.44 84 ALA A O 1
ATOM 634 N N . ALA A 1 85 ? 16.948 3.669 -33.853 1.00 96.38 85 ALA A N 1
ATOM 635 C CA . ALA A 1 85 ? 18.339 3.639 -34.298 1.00 96.38 85 ALA A CA 1
ATOM 636 C C . ALA A 1 85 ? 18.606 2.467 -35.256 1.00 96.38 85 ALA A C 1
ATOM 638 O O . ALA A 1 85 ? 19.207 2.656 -36.314 1.00 96.38 85 ALA A O 1
ATOM 639 N N . SER A 1 86 ? 18.112 1.270 -34.926 1.00 96.00 86 SER A N 1
ATOM 640 C CA . SER A 1 86 ? 18.260 0.087 -35.783 1.00 96.00 86 SER A CA 1
ATOM 641 C C . SER A 1 86 ? 17.522 0.242 -37.116 1.00 96.00 86 SER A C 1
ATOM 643 O O . SER A 1 86 ? 18.114 -0.016 -38.164 1.00 96.00 86 SER A O 1
ATOM 645 N N . CYS A 1 87 ? 16.290 0.761 -37.118 1.00 94.38 87 CYS A N 1
ATOM 646 C CA . CYS A 1 87 ? 15.578 1.098 -38.353 1.00 94.38 87 CYS A CA 1
ATOM 647 C C . CYS A 1 87 ? 16.339 2.125 -39.205 1.00 94.38 87 CYS A C 1
ATOM 649 O O . CYS A 1 87 ? 16.430 1.961 -40.420 1.00 94.38 87 CYS A O 1
ATOM 651 N N . SER A 1 88 ? 16.927 3.152 -38.588 1.00 93.69 88 SER A N 1
ATOM 652 C CA . SER A 1 88 ? 17.695 4.177 -39.308 1.00 93.69 88 SER A CA 1
ATOM 653 C C . SER A 1 88 ? 18.939 3.592 -39.982 1.00 93.69 88 SER A C 1
ATOM 655 O O . SER A 1 88 ? 19.199 3.884 -41.147 1.00 93.69 88 SER A O 1
ATOM 657 N N . LEU A 1 89 ? 19.676 2.716 -39.290 1.00 93.19 89 LEU A N 1
ATOM 658 C CA . LEU A 1 89 ? 20.838 2.026 -39.859 1.00 93.19 89 LEU A CA 1
ATOM 659 C C . LEU A 1 89 ? 20.454 1.141 -41.049 1.00 93.19 89 LEU A C 1
ATOM 661 O O . LEU A 1 89 ? 21.150 1.145 -42.064 1.00 93.19 89 LEU A O 1
ATOM 665 N N . LEU A 1 90 ? 19.336 0.416 -40.952 1.00 91.38 90 LEU A N 1
ATOM 666 C CA . LEU A 1 90 ? 18.830 -0.402 -42.055 1.00 91.38 90 LEU A CA 1
ATOM 667 C C . LEU A 1 90 ? 18.455 0.456 -43.267 1.00 91.38 90 LEU A C 1
ATOM 669 O O . LEU A 1 90 ? 18.834 0.118 -44.387 1.00 91.38 90 LEU A O 1
ATOM 673 N N . LEU A 1 91 ? 17.770 1.583 -43.059 1.00 91.38 91 LEU A N 1
ATOM 674 C CA . LEU A 1 91 ? 17.410 2.505 -44.139 1.00 91.38 91 LEU A CA 1
ATOM 675 C C . LEU A 1 91 ? 18.647 3.094 -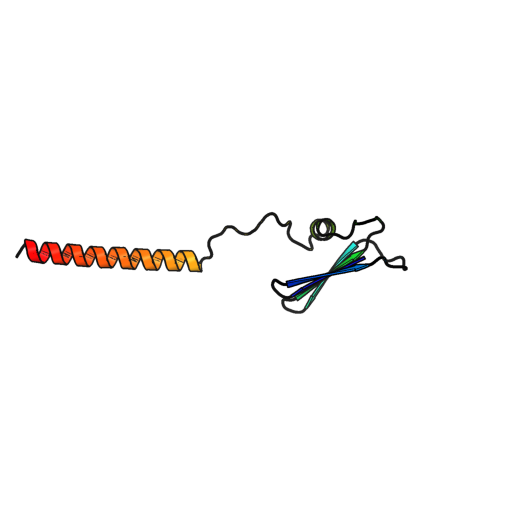44.821 1.00 91.38 91 LEU A C 1
ATOM 677 O O . LEU A 1 91 ? 18.727 3.070 -46.048 1.00 91.38 91 LEU A O 1
ATOM 681 N N . ILE A 1 92 ? 19.628 3.562 -44.043 1.00 91.38 92 ILE A N 1
ATOM 682 C CA . ILE A 1 92 ? 20.888 4.094 -44.579 1.00 91.38 92 ILE A CA 1
ATOM 683 C C . ILE A 1 92 ? 21.605 3.024 -45.401 1.00 91.38 92 ILE A C 1
ATOM 685 O O . ILE A 1 92 ? 21.981 3.287 -46.537 1.00 91.38 92 ILE A O 1
ATOM 689 N N . ASN A 1 93 ? 21.740 1.806 -44.871 1.00 89.00 93 ASN A N 1
ATOM 690 C CA . ASN A 1 93 ? 22.396 0.715 -45.587 1.00 89.00 93 ASN A CA 1
ATOM 691 C C . ASN A 1 93 ? 21.681 0.390 -46.909 1.00 89.00 93 ASN A C 1
ATOM 693 O O . ASN A 1 93 ? 22.318 0.242 -47.948 1.00 89.00 93 ASN A O 1
ATOM 697 N N . THR A 1 94 ? 20.348 0.347 -46.892 1.00 88.44 94 THR A N 1
ATOM 698 C CA . THR A 1 94 ? 19.552 0.064 -48.095 1.00 88.44 94 THR A CA 1
ATOM 699 C C . THR A 1 94 ? 19.738 1.154 -49.153 1.00 88.44 94 THR A C 1
ATOM 701 O O . THR A 1 94 ? 19.952 0.836 -50.319 1.00 88.44 94 THR A O 1
ATOM 704 N N . LEU A 1 95 ? 19.730 2.432 -48.756 1.00 89.06 95 LEU A N 1
ATOM 705 C CA . LEU A 1 95 ? 20.000 3.558 -49.657 1.00 89.06 95 LEU A CA 1
ATOM 706 C C . LEU A 1 95 ? 21.428 3.522 -50.212 1.00 89.06 95 LEU A C 1
ATOM 708 O O . LEU A 1 95 ? 21.617 3.725 -51.406 1.00 89.06 95 LEU A O 1
ATOM 712 N N . CYS A 1 96 ? 22.427 3.226 -49.378 1.00 85.00 96 CYS A N 1
ATOM 713 C CA . CYS A 1 96 ? 23.817 3.104 -49.816 1.00 85.00 96 CYS A CA 1
ATOM 714 C C . CYS A 1 96 ? 24.002 1.993 -50.855 1.00 85.00 96 CYS A C 1
ATOM 716 O O . CYS A 1 96 ? 24.760 2.174 -51.798 1.00 85.00 96 CYS A O 1
ATOM 718 N N . VAL A 1 97 ? 23.311 0.861 -50.708 1.00 86.12 97 VAL A N 1
ATOM 719 C CA . VAL A 1 97 ? 23.378 -0.241 -51.680 1.00 86.12 97 VAL A CA 1
ATOM 720 C C . VAL A 1 97 ? 22.622 0.086 -52.971 1.00 86.12 97 VAL A C 1
ATOM 722 O O . VAL A 1 97 ? 23.019 -0.380 -54.03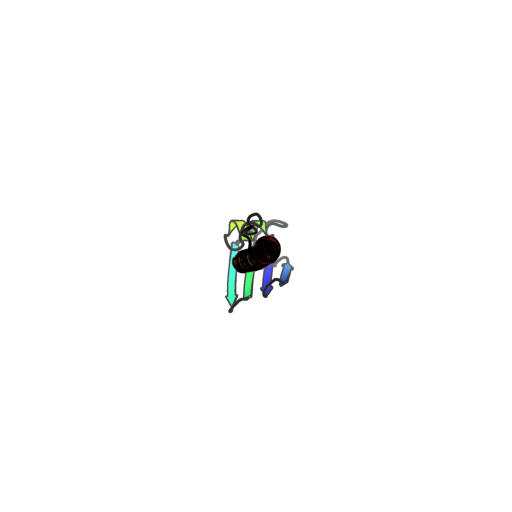1 1.00 86.12 97 VAL A O 1
ATOM 725 N N . HIS A 1 98 ? 21.537 0.863 -52.908 1.00 74.56 98 HIS A N 1
ATOM 726 C CA . HIS A 1 98 ? 20.719 1.180 -54.086 1.00 74.56 98 HIS A CA 1
ATOM 727 C C . HIS A 1 98 ? 21.223 2.386 -54.896 1.00 74.56 98 HIS A C 1
ATOM 729 O O . HIS A 1 98 ? 20.874 2.516 -56.066 1.00 74.56 98 HIS A O 1
ATOM 735 N N . CYS A 1 99 ? 22.009 3.272 -54.278 1.00 67.44 99 CYS A N 1
ATOM 736 C CA . CYS A 1 99 ? 22.554 4.483 -54.903 1.00 67.44 99 CYS A CA 1
ATOM 737 C C . CYS A 1 99 ? 24.039 4.371 -55.314 1.00 67.44 99 CYS A C 1
ATOM 739 O O . CYS A 1 99 ? 24.594 5.368 -55.779 1.00 67.44 99 CYS A O 1
ATOM 741 N N . CYS A 1 100 ? 24.670 3.206 -55.130 1.00 55.38 100 CYS A N 1
ATOM 742 C CA . CYS A 1 100 ? 25.998 2.856 -55.656 1.00 55.38 100 CYS A CA 1
ATOM 743 C C . CYS A 1 100 ? 25.859 2.009 -56.925 1.00 55.38 100 CYS A C 1
ATOM 745 O O . CYS A 1 100 ? 26.698 2.192 -57.834 1.00 55.38 100 CYS A O 1
#

Secondary structure (DSSP, 8-state):
-EEEEEETTEEEEEE---SS-PPPEEEEEEETTEEEEEEE-SSTTTTSHHHHHHTTSS--TT----PPPHHHHHHHHHHHHHHHHHHHHHHHHHHHHH--

Sequence (100 aa):
METSNRDNERRTVQKWCGEELEESGCQQSGFGSKWTSRCVCERALCNGDAALVAAGLEPSSGTVPTSLPVTHLALLSFVLFFVAASCSLLLINTLCVHCC

Foldseek 3Di:
DKKWKDDPPDIDIDDDDDPDDDDAAKDKDDDPPMIMIDGDDDDPPPRDPVRCVVNVNDPDPPDPPPPDPVVVVVVVVVVVVVVVVVVVVVVVVVCVVVVD

Organism: Parascaris univalens (NCBI:txid6257)

Radius of gyration: 27.49 Å; chains: 1; bounding box: 46×19×86 Å

pLDDT: mean 84.34, std 11.34, range [46.34, 97.56]